Protein AF-A0A0F8ZLZ3-F1 (afdb_monomer)

Radius of gyration: 29.79 Å; Cα contacts (8 Å, |Δi|>4): 70; chains: 1; bounding box: 48×60×88 Å

Nearest PDB structures (foldseek):
  4tps-assembly1_B  TM=9.315E-01  e=2.341E-02  Bacillus subtilis subsp. subtilis str. 168
  6f7s-assembly2_D  TM=3.264E-01  e=1.332E+00  Homo sapiens
  6f7s-assembly1_C  TM=3.254E-01  e=1.714E+00  Homo sapiens

Sequence (108 aa):
MGMKRRSVTMTNESWGAVRQGLRKSVGQNNYTTWIEPLEFSDLTDGIATFVVPSQFVGNWVSRNFGEQIIQEITATCMVARRLSRNLSRRRPAYRTFPESCQYGGVGA

Structure (mmCIF, N/CA/C/O backbone):
data_AF-A0A0F8ZLZ3-F1
#
_entry.id   AF-A0A0F8ZLZ3-F1
#
loop_
_atom_site.group_PDB
_atom_site.id
_atom_site.type_symbol
_atom_site.label_atom_id
_atom_site.label_alt_id
_atom_site.label_comp_id
_atom_site.label_asym_id
_atom_site.label_entity_id
_atom_site.label_seq_id
_atom_site.pdbx_PDB_ins_code
_atom_site.Cartn_x
_atom_site.Cartn_y
_atom_site.Cartn_z
_atom_site.occupancy
_atom_site.B_iso_or_equiv
_atom_site.auth_seq_id
_atom_site.auth_comp_id
_atom_site.auth_asym_id
_atom_site.auth_atom_id
_atom_site.pdbx_PDB_model_num
ATOM 1 N N . MET A 1 1 ? -23.534 -13.678 23.998 1.00 37.50 1 MET A N 1
ATOM 2 C CA . MET A 1 1 ? -23.002 -12.301 23.871 1.00 37.50 1 MET A CA 1
ATOM 3 C C . MET A 1 1 ? -22.290 -12.182 22.519 1.00 37.50 1 MET A C 1
ATOM 5 O O . MET A 1 1 ? -21.106 -12.464 22.427 1.00 37.50 1 MET A O 1
ATOM 9 N N . GLY A 1 2 ? -23.016 -11.893 21.434 1.00 46.94 2 GLY A N 1
ATOM 10 C CA . GLY A 1 2 ? -22.427 -11.818 20.092 1.00 46.94 2 GLY A CA 1
ATOM 11 C C . GLY A 1 2 ? -21.836 -10.436 19.845 1.00 46.94 2 GLY A C 1
ATOM 12 O O . G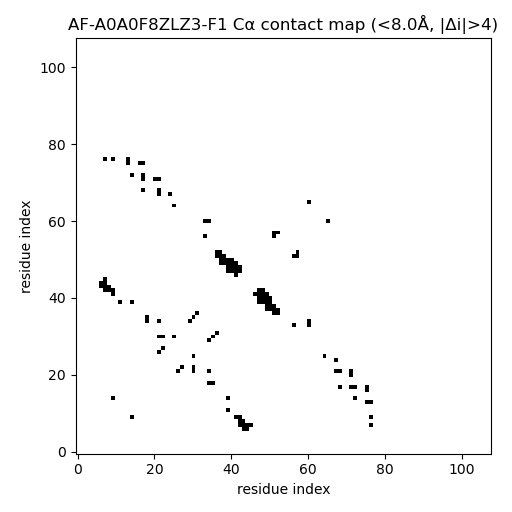LY A 1 2 ? -22.566 -9.517 19.482 1.00 46.94 2 GLY A O 1
ATOM 13 N N . MET A 1 3 ? -20.530 -10.262 20.055 1.00 49.22 3 MET A N 1
ATOM 14 C CA . MET A 1 3 ? -19.838 -9.084 19.535 1.00 49.22 3 MET A CA 1
ATOM 15 C C . MET A 1 3 ? -19.896 -9.180 18.010 1.00 49.22 3 MET A C 1
ATOM 17 O O . MET A 1 3 ? -19.145 -9.951 17.418 1.00 49.22 3 MET A O 1
ATOM 21 N N . LYS A 1 4 ? -20.819 -8.442 17.374 1.00 46.47 4 LYS A N 1
ATOM 22 C CA . LYS A 1 4 ? -20.805 -8.240 15.921 1.00 46.47 4 LYS A CA 1
ATOM 23 C C . LYS A 1 4 ? -19.398 -7.773 15.562 1.00 46.47 4 LYS A C 1
ATOM 25 O O . LYS A 1 4 ? -19.019 -6.649 15.900 1.00 46.47 4 LYS A O 1
ATOM 30 N N . ARG A 1 5 ? -18.610 -8.660 14.945 1.00 53.62 5 ARG A N 1
ATOM 31 C CA . ARG A 1 5 ? -17.329 -8.302 14.338 1.00 53.62 5 ARG A CA 1
ATOM 32 C C . ARG A 1 5 ? -17.675 -7.180 13.370 1.00 53.62 5 ARG A C 1
ATOM 34 O O . ARG A 1 5 ? -18.471 -7.380 12.459 1.00 53.62 5 ARG A O 1
ATOM 41 N N . ARG A 1 6 ? -17.208 -5.964 13.658 1.00 55.75 6 ARG A N 1
ATOM 42 C CA . ARG A 1 6 ? -17.371 -4.854 12.722 1.00 55.75 6 ARG A CA 1
ATOM 43 C C . ARG A 1 6 ? -16.599 -5.260 11.478 1.00 55.75 6 ARG A C 1
ATOM 45 O O . ARG A 1 6 ? -15.383 -5.404 11.562 1.00 55.75 6 ARG A O 1
ATOM 52 N N . SER A 1 7 ? -17.312 -5.497 10.385 1.00 53.69 7 SER A N 1
ATOM 53 C CA . SER A 1 7 ? -16.717 -5.606 9.063 1.00 53.69 7 SER A CA 1
ATOM 54 C C . SER A 1 7 ? -16.011 -4.281 8.799 1.00 53.69 7 SER A C 1
ATOM 56 O O . SER A 1 7 ? -16.645 -3.227 8.730 1.00 53.69 7 SER A O 1
ATOM 58 N N . VAL A 1 8 ? -14.683 -4.318 8.783 1.00 56.94 8 VAL A N 1
ATOM 59 C CA . VAL A 1 8 ? -13.877 -3.180 8.357 1.00 56.94 8 VAL A CA 1
ATOM 60 C C . VAL A 1 8 ? -13.940 -3.193 6.840 1.00 56.94 8 VAL A C 1
ATOM 62 O O . VAL A 1 8 ? -13.257 -3.987 6.210 1.00 56.94 8 VAL A O 1
ATOM 65 N N . THR A 1 9 ? -14.817 -2.374 6.270 1.00 59.59 9 THR A N 1
ATOM 66 C CA . THR A 1 9 ? -14.889 -2.185 4.821 1.00 59.59 9 THR A CA 1
ATOM 67 C C . THR A 1 9 ? -13.994 -1.009 4.467 1.00 59.59 9 THR A C 1
ATOM 69 O O . THR A 1 9 ? -14.229 0.109 4.926 1.00 59.59 9 THR A O 1
ATOM 72 N N . MET A 1 10 ? -12.950 -1.259 3.681 1.00 65.94 10 MET A N 1
ATOM 73 C CA . MET A 1 10 ? -12.077 -0.206 3.175 1.00 65.94 10 MET A CA 1
ATOM 74 C C . MET A 1 10 ? -12.645 0.319 1.863 1.00 65.94 10 MET A C 1
ATOM 76 O O . MET A 1 10 ? -12.795 -0.414 0.891 1.00 65.94 10 MET A O 1
ATOM 80 N N . THR A 1 11 ? -12.994 1.599 1.851 1.00 69.31 11 THR A N 1
ATOM 81 C CA . THR A 1 11 ? -13.469 2.295 0.656 1.00 69.31 11 THR A CA 1
ATOM 82 C C . THR A 1 11 ? -12.285 2.778 -0.189 1.00 69.31 11 THR A C 1
ATOM 84 O O . THR A 1 11 ? -11.177 2.964 0.318 1.00 69.31 11 THR A O 1
ATOM 87 N N . ASN A 1 12 ? -12.494 3.021 -1.487 1.00 67.94 12 ASN A N 1
ATOM 88 C CA . ASN A 1 12 ? -11.426 3.456 -2.403 1.00 67.94 12 ASN A CA 1
ATOM 89 C C . ASN A 1 12 ? -10.745 4.778 -1.964 1.00 67.94 12 ASN A C 1
ATOM 91 O O . ASN A 1 12 ? -9.554 4.990 -2.184 1.00 67.94 12 ASN A O 1
ATOM 95 N N . GLU A 1 13 ? -11.481 5.651 -1.269 1.00 64.69 13 GLU A N 1
ATOM 96 C CA . GLU A 1 13 ? -10.944 6.862 -0.620 1.00 64.69 13 GLU A CA 1
ATOM 97 C C . GLU A 1 13 ? -9.910 6.531 0.480 1.00 64.69 13 GLU A C 1
ATOM 99 O O . GLU A 1 13 ? -8.878 7.195 0.587 1.00 64.69 13 GLU A O 1
ATOM 104 N N . SER A 1 14 ? -10.125 5.447 1.233 1.00 77.94 14 SER A N 1
ATOM 105 C CA . SER A 1 14 ? -9.224 4.971 2.288 1.00 77.94 14 SER A CA 1
ATOM 106 C C . SER A 1 14 ? -7.935 4.396 1.692 1.00 77.94 14 SER A C 1
ATOM 108 O O . SER A 1 14 ? -6.853 4.600 2.241 1.00 77.94 14 SER A O 1
ATOM 110 N N . TRP A 1 15 ? -8.010 3.759 0.517 1.00 85.81 15 TRP A N 1
ATOM 111 C CA . TRP A 1 15 ? -6.822 3.335 -0.235 1.00 85.81 15 TRP A CA 1
ATOM 112 C C . TRP A 1 15 ? -5.970 4.514 -0.708 1.00 85.81 15 TRP A C 1
ATOM 114 O O . TRP A 1 15 ? -4.742 4.450 -0.669 1.00 85.81 15 TRP A O 1
ATOM 124 N N . GLY A 1 16 ? -6.595 5.629 -1.094 1.00 88.31 16 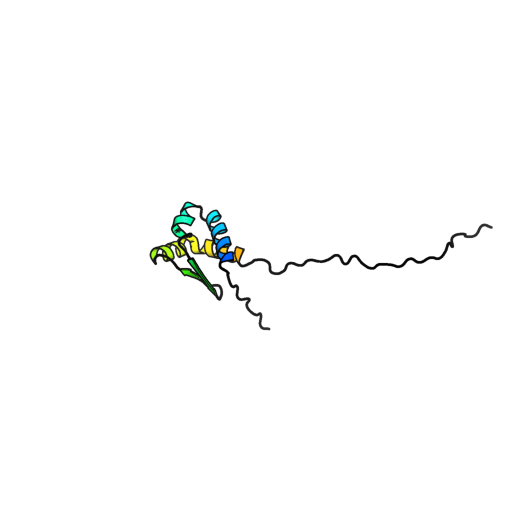GLY A N 1
ATOM 125 C CA . GLY A 1 16 ? -5.880 6.873 -1.387 1.00 88.31 16 GLY A CA 1
ATOM 126 C C . GLY A 1 16 ? -5.013 7.351 -0.216 1.00 88.31 16 GLY A C 1
ATOM 127 O O . GLY A 1 16 ? -3.857 7.720 -0.424 1.00 88.31 16 GLY A O 1
ATOM 128 N N . ALA A 1 17 ? -5.536 7.293 1.011 1.00 88.00 17 ALA A N 1
ATOM 129 C CA . ALA A 1 17 ? -4.794 7.659 2.217 1.00 88.00 17 ALA A CA 1
ATOM 130 C C . ALA A 1 17 ? -3.666 6.661 2.539 1.00 88.00 17 ALA A C 1
ATOM 132 O O . ALA A 1 17 ? -2.537 7.087 2.791 1.00 88.00 17 ALA A O 1
ATOM 133 N N . VAL A 1 18 ? -3.928 5.353 2.427 1.00 89.88 18 VAL A N 1
ATOM 134 C CA . VAL A 1 18 ? -2.900 4.310 2.600 1.00 89.88 18 VAL A CA 1
ATOM 135 C C . VAL A 1 18 ? -1.751 4.492 1.608 1.00 89.88 18 VAL A C 1
ATOM 137 O O . VAL A 1 18 ? -0.589 4.457 2.002 1.00 89.88 18 VAL A O 1
ATOM 140 N N . ARG A 1 19 ? -2.043 4.775 0.332 1.00 91.81 19 ARG A N 1
ATOM 141 C CA . ARG A 1 19 ? -1.010 5.052 -0.681 1.00 91.81 19 ARG A CA 1
ATOM 142 C C . ARG A 1 19 ? -0.144 6.256 -0.322 1.00 91.81 19 ARG A C 1
ATOM 144 O O . ARG A 1 19 ? 1.065 6.221 -0.534 1.00 91.81 19 ARG A O 1
ATOM 151 N N . GLN A 1 20 ? -0.728 7.307 0.249 1.00 92.62 20 GLN A N 1
ATOM 152 C CA . GLN A 1 20 ? 0.043 8.466 0.706 1.00 92.62 20 GLN A CA 1
ATOM 153 C C . GLN A 1 20 ? 0.947 8.137 1.899 1.00 92.62 20 GLN A C 1
ATOM 155 O O . GLN A 1 20 ? 2.077 8.628 1.939 1.00 92.62 20 GLN A O 1
ATOM 160 N N . GLY A 1 21 ? 0.472 7.321 2.847 1.00 92.62 21 GLY A N 1
ATOM 161 C CA . GLY A 1 21 ? 1.283 6.803 3.954 1.00 92.62 21 GLY A CA 1
ATOM 162 C C . GLY A 1 21 ? 2.447 5.961 3.437 1.00 92.62 21 GLY A C 1
ATOM 163 O O . GLY A 1 21 ? 3.613 6.279 3.682 1.00 92.62 21 GLY A O 1
ATOM 164 N N . LEU A 1 22 ? 2.141 4.993 2.569 1.00 94.06 22 LEU A N 1
ATOM 165 C CA . LEU A 1 22 ? 3.132 4.137 1.924 1.00 94.06 22 LEU A CA 1
ATOM 166 C C . LEU A 1 22 ? 4.180 4.939 1.159 1.00 94.06 22 LEU A C 1
ATOM 168 O O . LEU A 1 22 ? 5.364 4.687 1.344 1.00 94.06 22 LEU A O 1
ATOM 172 N N . ARG A 1 23 ? 3.794 5.951 0.371 1.00 94.88 23 ARG A N 1
ATOM 173 C CA . ARG A 1 23 ? 4.749 6.793 -0.372 1.00 94.88 23 ARG A CA 1
ATOM 174 C C . ARG A 1 23 ? 5.783 7.459 0.539 1.00 94.88 23 ARG A C 1
ATOM 176 O O . ARG A 1 23 ? 6.934 7.621 0.137 1.00 94.88 23 ARG A O 1
ATOM 183 N N . LYS A 1 24 ? 5.382 7.841 1.755 1.00 93.50 24 LYS A N 1
ATOM 184 C CA . LYS A 1 24 ? 6.280 8.423 2.763 1.00 93.50 24 LYS A CA 1
ATOM 185 C C . LYS A 1 24 ? 7.144 7.360 3.442 1.00 93.50 24 LYS A C 1
ATOM 187 O O . LYS A 1 24 ? 8.313 7.624 3.692 1.00 93.50 24 LYS A O 1
ATOM 192 N N . SER A 1 25 ? 6.576 6.188 3.720 1.00 92.88 25 SER A N 1
ATOM 193 C CA . SER A 1 25 ? 7.231 5.099 4.454 1.00 92.88 25 SER A CA 1
ATOM 194 C C . SER A 1 25 ? 8.254 4.330 3.605 1.00 92.88 25 SER A C 1
ATOM 196 O O . SER A 1 25 ? 9.399 4.154 4.012 1.00 92.88 25 SER A O 1
ATOM 198 N N . VAL A 1 26 ? 7.881 3.922 2.387 1.00 92.94 26 VAL A N 1
ATOM 199 C CA . VAL A 1 26 ? 8.733 3.093 1.509 1.00 92.94 26 VAL A CA 1
ATOM 200 C C . VAL A 1 26 ? 9.657 3.919 0.606 1.00 92.94 26 VAL A C 1
ATOM 202 O O . VAL A 1 26 ? 10.598 3.382 0.017 1.00 92.94 26 VAL A O 1
ATOM 205 N N . GLY A 1 27 ? 9.395 5.224 0.487 1.00 94.56 27 GLY A N 1
ATOM 206 C CA . GLY A 1 27 ? 10.112 6.151 -0.387 1.00 94.56 27 GLY A CA 1
ATOM 207 C C . GLY A 1 27 ? 9.606 6.161 -1.835 1.00 94.56 27 GLY A C 1
ATOM 208 O O . GLY A 1 27 ? 9.028 5.193 -2.332 1.00 94.56 27 GLY A O 1
ATOM 209 N N . GLN A 1 28 ? 9.849 7.272 -2.538 1.00 94.31 28 GLN A N 1
ATOM 210 C CA . GLN A 1 28 ? 9.256 7.556 -3.853 1.00 94.31 28 GLN A CA 1
ATOM 211 C C . GLN A 1 28 ? 9.585 6.502 -4.924 1.00 94.31 28 GLN A C 1
ATOM 213 O O . GLN A 1 28 ? 8.684 6.057 -5.630 1.00 94.31 28 GLN A O 1
ATOM 218 N N . ASN A 1 29 ? 10.847 6.072 -5.032 1.00 95.38 29 ASN A N 1
ATOM 219 C CA . ASN A 1 29 ? 11.258 5.112 -6.065 1.00 95.38 29 ASN A CA 1
ATOM 220 C C . ASN A 1 29 ? 10.590 3.744 -5.877 1.00 95.38 29 ASN A C 1
ATOM 222 O O . ASN A 1 29 ? 10.090 3.157 -6.837 1.00 95.38 29 ASN A O 1
ATOM 226 N N . ASN A 1 30 ? 10.547 3.248 -4.636 1.00 95.6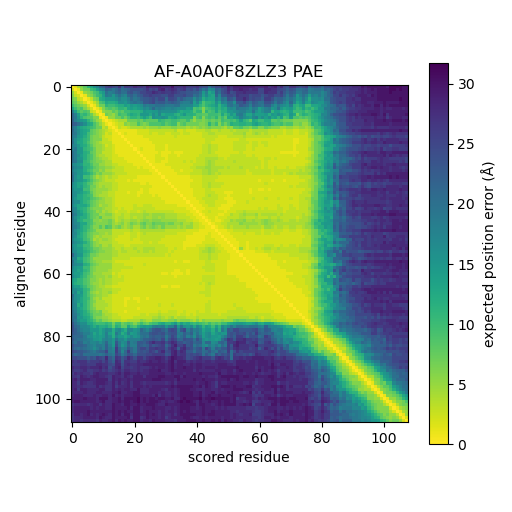9 30 ASN A N 1
ATOM 227 C CA . ASN A 1 30 ? 9.879 1.987 -4.320 1.00 95.69 30 ASN A CA 1
ATOM 228 C C . ASN A 1 30 ? 8.371 2.098 -4.531 1.00 95.69 30 ASN A C 1
ATOM 230 O O . ASN A 1 30 ? 7.765 1.177 -5.071 1.00 95.69 30 ASN A O 1
ATOM 234 N N . TYR A 1 31 ? 7.782 3.235 -4.153 1.00 96.50 31 TYR A N 1
ATOM 235 C CA . TYR A 1 31 ? 6.363 3.482 -4.347 1.00 96.50 31 TYR A CA 1
ATOM 236 C C . TYR A 1 31 ? 5.978 3.390 -5.826 1.00 96.50 31 TYR A C 1
ATOM 238 O O . TYR A 1 31 ? 5.143 2.564 -6.175 1.00 96.50 31 TYR A O 1
ATOM 246 N N . THR A 1 32 ? 6.620 4.169 -6.698 1.00 96.19 32 THR A N 1
ATOM 247 C CA . THR A 1 32 ? 6.310 4.182 -8.137 1.00 96.19 32 THR A CA 1
ATOM 248 C C . THR A 1 32 ? 6.556 2.822 -8.795 1.00 96.19 32 THR A C 1
ATOM 250 O O . THR A 1 32 ? 5.786 2.395 -9.647 1.00 96.19 32 THR A O 1
ATOM 253 N N . THR A 1 33 ? 7.599 2.103 -8.375 1.00 95.94 33 THR A N 1
ATOM 254 C CA . THR A 1 33 ? 7.949 0.815 -8.995 1.00 95.94 33 THR A CA 1
ATOM 255 C C . THR A 1 33 ? 7.020 -0.318 -8.554 1.00 95.94 33 THR A C 1
ATOM 257 O O . THR A 1 33 ? 6.649 -1.162 -9.366 1.00 95.94 33 THR A O 1
ATOM 260 N N . TRP A 1 34 ? 6.662 -0.367 -7.267 1.00 95.88 34 TRP A N 1
ATOM 261 C CA . TRP A 1 34 ? 6.078 -1.568 -6.661 1.00 95.88 34 TRP A CA 1
ATOM 262 C C . TRP A 1 34 ? 4.691 -1.368 -6.061 1.00 95.88 34 TRP A C 1
ATOM 264 O O . TRP A 1 34 ? 3.942 -2.335 -5.980 1.00 95.88 34 TRP A O 1
ATOM 274 N N . ILE A 1 35 ? 4.344 -0.156 -5.626 1.00 94.94 35 ILE A N 1
ATOM 275 C CA . ILE A 1 35 ? 3.096 0.113 -4.894 1.00 94.94 35 ILE A CA 1
ATOM 276 C C . ILE A 1 35 ? 2.057 0.784 -5.787 1.00 94.94 35 ILE A C 1
ATOM 278 O O . ILE A 1 35 ? 0.889 0.413 -5.766 1.00 94.94 35 ILE A O 1
ATOM 282 N N . GLU A 1 36 ? 2.474 1.765 -6.581 1.00 95.50 36 GLU A N 1
ATOM 283 C CA . GLU A 1 36 ? 1.615 2.496 -7.511 1.00 95.50 36 GLU A CA 1
ATOM 284 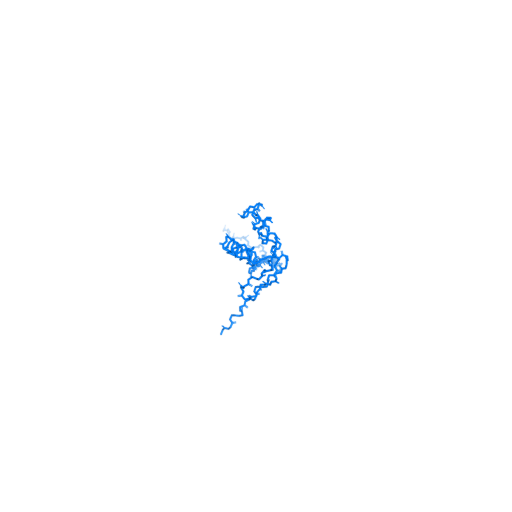C C . GLU A 1 36 ? 0.894 1.595 -8.529 1.00 95.50 36 GLU A C 1
ATOM 286 O O . GLU A 1 36 ? -0.291 1.841 -8.755 1.00 95.50 36 GLU A O 1
ATOM 291 N N . PRO A 1 37 ? 1.519 0.530 -9.080 1.00 94.81 37 PRO A N 1
ATOM 292 C CA . PRO A 1 37 ? 0.844 -0.378 -10.009 1.00 94.81 37 PRO A CA 1
ATOM 293 C C . PRO A 1 37 ? -0.190 -1.306 -9.356 1.00 94.81 37 PRO A C 1
ATOM 295 O O . PRO A 1 37 ? -0.814 -2.097 -10.059 1.00 94.81 37 PRO A O 1
ATOM 298 N N . LEU A 1 38 ? -0.321 -1.291 -8.025 1.00 93.19 38 LEU A N 1
ATOM 299 C CA . LEU A 1 38 ? -1.273 -2.133 -7.309 1.00 93.19 38 LEU A CA 1
ATOM 300 C C . LEU A 1 38 ? -2.635 -1.448 -7.265 1.00 93.19 38 LEU A C 1
ATOM 302 O O . LEU A 1 38 ? -2.776 -0.325 -6.769 1.00 93.19 38 LEU A O 1
ATOM 306 N N . GLU A 1 39 ? -3.660 -2.165 -7.703 1.00 89.50 39 GLU A N 1
ATOM 307 C CA . GLU A 1 39 ? -5.036 -1.700 -7.595 1.00 89.50 39 GLU A CA 1
ATOM 308 C C . GLU A 1 39 ? -5.721 -2.410 -6.434 1.00 89.50 39 GLU A C 1
ATOM 310 O O . GLU A 1 39 ? -5.665 -3.631 -6.299 1.00 89.50 39 GLU A O 1
ATOM 315 N N . PHE A 1 40 ? -6.357 -1.640 -5.557 1.00 87.81 40 PHE A N 1
ATOM 316 C CA . PHE A 1 40 ? -7.118 -2.207 -4.454 1.00 87.81 40 PHE A CA 1
ATOM 317 C C . PHE A 1 40 ? -8.421 -2.810 -4.986 1.00 87.81 40 PHE A C 1
ATOM 319 O O . PHE A 1 40 ? -9.197 -2.115 -5.639 1.00 87.81 40 PHE A O 1
ATOM 326 N N . SER A 1 41 ? -8.650 -4.092 -4.696 1.00 87.25 41 SER A N 1
ATOM 327 C CA . SER A 1 41 ? -9.855 -4.808 -5.114 1.00 87.25 41 SER A CA 1
ATOM 328 C C . SER A 1 41 ? -10.892 -4.858 -4.000 1.00 87.25 41 SER A C 1
ATOM 330 O O . SER A 1 41 ? -12.035 -4.470 -4.218 1.00 87.25 41 SER A O 1
ATOM 332 N N . ASP A 1 42 ? -10.518 -5.382 -2.831 1.00 81.38 42 ASP A N 1
ATOM 333 C CA . ASP A 1 42 ? -11.452 -5.585 -1.721 1.00 81.38 42 ASP A CA 1
ATOM 334 C C . ASP A 1 42 ? -10.731 -5.706 -0.370 1.00 81.38 42 ASP A C 1
ATOM 336 O O . ASP A 1 42 ? -9.557 -6.076 -0.306 1.00 81.38 42 ASP A O 1
ATOM 340 N N . LEU A 1 43 ? -11.449 -5.419 0.718 1.00 80.81 43 LEU A N 1
ATOM 341 C CA . LEU A 1 43 ? -11.034 -5.721 2.086 1.00 80.81 43 LEU A CA 1
ATOM 342 C C . LEU A 1 43 ? -12.200 -6.384 2.815 1.00 80.81 43 LEU A C 1
ATOM 344 O O . LEU A 1 43 ? -13.098 -5.703 3.315 1.00 80.81 43 LEU A O 1
ATOM 348 N N . THR A 1 44 ? -12.129 -7.707 2.932 1.00 76.50 44 THR A N 1
ATOM 349 C CA . THR A 1 44 ? -13.152 -8.519 3.596 1.00 76.50 44 THR A CA 1
ATOM 350 C C . THR A 1 44 ? -12.499 -9.433 4.625 1.00 76.50 44 THR A C 1
ATOM 352 O O . THR A 1 44 ? -11.436 -10.000 4.387 1.00 76.50 44 THR A O 1
ATOM 355 N N . ASP A 1 45 ? -13.099 -9.520 5.816 1.00 75.25 45 ASP A N 1
ATOM 356 C CA . ASP A 1 45 ? -12.624 -10.342 6.941 1.00 75.25 45 ASP A CA 1
ATOM 357 C C . ASP A 1 45 ? -11.143 -10.136 7.327 1.00 75.25 45 ASP A C 1
ATOM 359 O O . ASP A 1 45 ? -10.496 -11.017 7.891 1.00 75.25 45 ASP A O 1
ATOM 363 N N . GLY A 1 46 ? -10.613 -8.934 7.074 1.00 76.62 46 GLY A N 1
ATOM 364 C CA . GLY A 1 46 ? -9.221 -8.578 7.363 1.00 76.62 46 GLY A CA 1
ATOM 365 C C . GLY A 1 46 ? -8.219 -8.995 6.283 1.00 76.62 46 GLY A C 1
ATOM 366 O O . GLY A 1 46 ? -7.019 -8.864 6.503 1.00 76.62 46 GLY A O 1
ATOM 367 N N . ILE A 1 47 ? -8.688 -9.464 5.125 1.00 82.88 47 ILE A N 1
ATOM 368 C CA . ILE A 1 47 ? -7.853 -9.823 3.977 1.00 82.88 47 ILE A CA 1
ATOM 369 C C . ILE A 1 47 ? -7.966 -8.722 2.922 1.00 82.88 47 ILE A C 1
ATOM 371 O O . ILE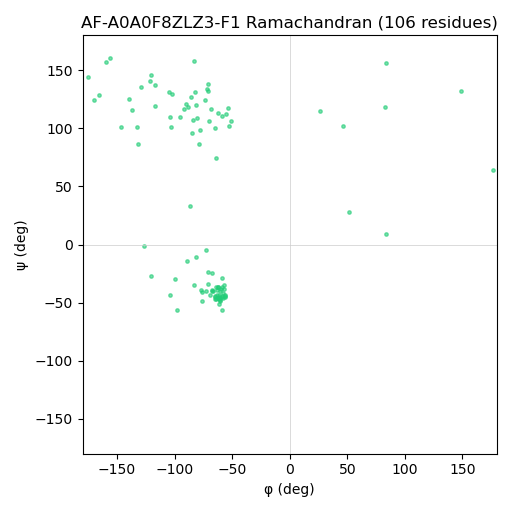 A 1 47 ? -9.013 -8.552 2.299 1.00 82.88 47 ILE A O 1
ATOM 375 N N . ALA A 1 48 ? -6.884 -7.963 2.738 1.00 86.12 48 ALA A N 1
ATOM 376 C CA . ALA A 1 48 ? -6.775 -6.975 1.671 1.00 86.12 48 ALA A CA 1
ATOM 377 C C . ALA A 1 48 ? -6.378 -7.674 0.365 1.00 86.12 48 ALA A C 1
ATOM 379 O O . ALA A 1 48 ? -5.319 -8.297 0.286 1.00 86.12 48 ALA A O 1
ATOM 380 N N . THR A 1 49 ? -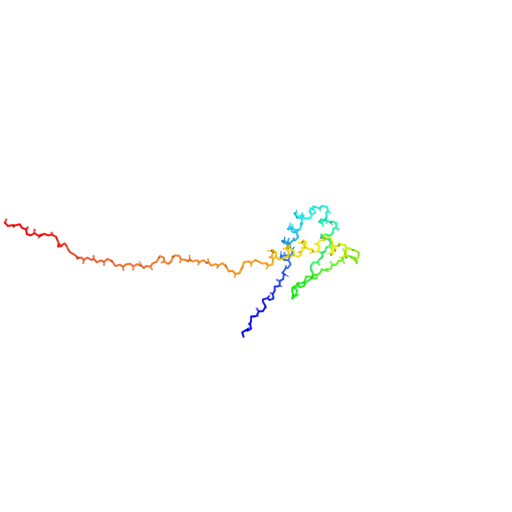7.222 -7.557 -0.654 1.00 88.19 49 THR A N 1
ATOM 381 C CA . THR A 1 49 ? -6.991 -8.126 -1.982 1.00 88.19 49 THR A CA 1
ATOM 382 C C . THR A 1 49 ? -6.593 -7.023 -2.950 1.00 88.19 49 THR A C 1
ATOM 384 O O . THR A 1 49 ? -7.267 -5.996 -3.051 1.00 88.19 49 THR A O 1
ATOM 387 N N . PHE A 1 50 ? -5.511 -7.259 -3.689 1.00 91.19 50 PHE A N 1
ATOM 388 C CA . PHE A 1 50 ? -4.992 -6.344 -4.699 1.00 91.19 50 PHE A CA 1
ATOM 389 C C . PHE A 1 50 ? -4.940 -7.025 -6.060 1.00 91.19 50 PHE A C 1
ATOM 391 O O . PHE A 1 50 ? -4.548 -8.189 -6.164 1.00 91.19 50 PHE A O 1
ATOM 398 N N . VAL A 1 51 ? -5.282 -6.278 -7.103 1.00 92.69 51 VAL A N 1
ATOM 399 C CA . VAL A 1 51 ? -4.956 -6.642 -8.478 1.00 92.69 51 VAL A CA 1
ATOM 400 C C . VAL A 1 51 ? -3.521 -6.204 -8.741 1.00 92.69 51 VAL A C 1
ATOM 402 O O . VAL A 1 51 ? -3.121 -5.083 -8.420 1.00 92.69 51 VAL A O 1
ATOM 405 N N . VAL A 1 52 ? -2.732 -7.121 -9.296 1.00 93.56 52 VAL A N 1
ATOM 406 C CA . VAL A 1 52 ? -1.312 -6.914 -9.585 1.00 93.56 52 VAL A CA 1
ATOM 407 C C . VAL A 1 52 ? -1.054 -7.091 -11.081 1.00 93.56 52 VAL A C 1
ATOM 409 O O . VAL A 1 52 ? -1.682 -7.949 -11.703 1.00 93.56 52 VAL A O 1
ATOM 412 N N . PRO A 1 53 ? -0.107 -6.342 -11.673 1.00 92.88 53 PRO A N 1
ATOM 413 C CA . PRO A 1 53 ? 0.161 -6.410 -13.111 1.00 9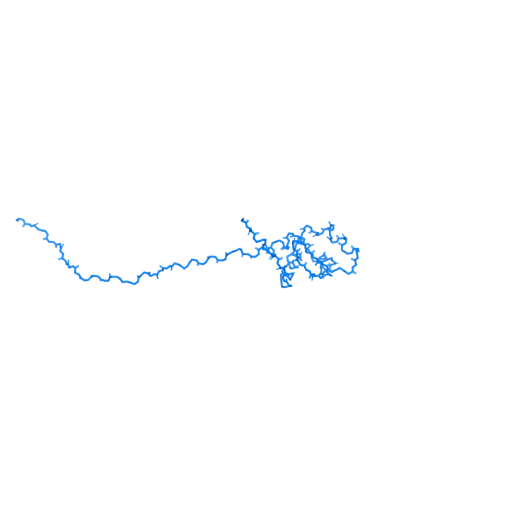2.88 53 PRO A CA 1
ATOM 414 C C . PRO A 1 53 ? 0.835 -7.725 -13.531 1.00 92.88 53 PRO A C 1
ATOM 416 O O . PRO A 1 53 ? 0.759 -8.127 -14.688 1.00 92.88 53 PRO A O 1
ATOM 419 N N . SER A 1 54 ? 1.523 -8.401 -12.606 1.00 95.00 54 SER A N 1
ATOM 420 C CA . SER A 1 54 ? 2.094 -9.730 -12.829 1.00 95.00 54 SER A CA 1
ATOM 421 C C . SER A 1 54 ? 2.297 -10.482 -11.513 1.00 95.00 54 SER A C 1
ATOM 423 O O . SER A 1 54 ? 2.409 -9.881 -10.440 1.00 95.00 54 SER A O 1
ATOM 425 N N . GLN A 1 55 ? 2.423 -11.809 -11.601 1.00 92.19 55 GLN A N 1
ATOM 426 C CA . GLN A 1 55 ? 2.722 -12.661 -10.446 1.00 92.19 55 GLN A CA 1
ATOM 427 C C . GLN A 1 55 ? 4.052 -12.285 -9.774 1.00 92.19 55 GLN A C 1
ATOM 429 O O . GLN A 1 55 ? 4.162 -12.325 -8.550 1.00 92.19 55 GLN A O 1
ATOM 434 N N . PHE A 1 56 ? 5.059 -11.890 -10.560 1.00 95.25 56 PHE A N 1
ATOM 435 C CA . PHE A 1 56 ? 6.352 -11.462 -10.029 1.00 95.25 56 PHE A CA 1
ATOM 436 C C . PHE A 1 56 ? 6.215 -10.220 -9.142 1.00 95.25 56 PHE A C 1
ATOM 438 O O . PHE A 1 56 ? 6.733 -10.215 -8.026 1.00 95.25 56 PHE A O 1
ATOM 445 N N . VAL A 1 57 ? 5.465 -9.211 -9.598 1.00 92.31 57 VAL A N 1
ATOM 446 C CA . VAL A 1 57 ? 5.203 -7.995 -8.813 1.00 92.31 57 VAL A CA 1
ATOM 447 C C . VAL A 1 57 ? 4.479 -8.343 -7.515 1.00 92.31 57 VAL A C 1
ATOM 449 O O . VAL A 1 57 ? 4.936 -7.939 -6.449 1.00 92.31 57 VAL A O 1
ATOM 452 N N . GLY A 1 58 ? 3.418 -9.156 -7.576 1.00 91.62 58 GLY A N 1
ATOM 453 C CA . GLY A 1 58 ? 2.692 -9.586 -6.377 1.00 91.62 58 GLY A CA 1
ATOM 454 C C . GLY A 1 58 ? 3.585 -10.312 -5.363 1.00 91.62 58 GLY A C 1
ATOM 455 O O . GLY A 1 58 ? 3.590 -9.971 -4.180 1.00 91.62 58 GLY A O 1
ATOM 456 N N . ASN A 1 59 ? 4.407 -11.256 -5.830 1.00 95.00 59 ASN A N 1
ATOM 457 C CA . ASN A 1 59 ? 5.345 -11.991 -4.979 1.00 95.00 59 ASN A CA 1
ATOM 458 C C . ASN A 1 59 ? 6.407 -11.077 -4.355 1.00 95.00 59 ASN A C 1
ATOM 460 O O . ASN A 1 59 ? 6.723 -11.215 -3.173 1.00 95.00 59 ASN A O 1
ATOM 464 N N . TRP A 1 60 ? 6.968 -10.151 -5.135 1.00 96.12 60 TRP A N 1
ATOM 465 C CA . TRP A 1 60 ? 7.971 -9.210 -4.648 1.00 96.12 60 TRP A CA 1
ATOM 466 C C . TRP A 1 60 ? 7.387 -8.260 -3.602 1.00 96.12 60 TRP A C 1
ATOM 468 O O . TRP A 1 60 ? 7.968 -8.093 -2.529 1.00 96.12 60 TRP A O 1
ATOM 478 N N . VAL A 1 61 ? 6.216 -7.683 -3.876 1.00 95.38 61 VAL A N 1
ATOM 479 C CA . VAL A 1 61 ? 5.521 -6.775 -2.957 1.00 95.38 61 VAL A CA 1
ATOM 480 C C . VAL A 1 61 ? 5.179 -7.475 -1.651 1.00 95.38 61 VAL A C 1
ATOM 482 O O . VAL A 1 61 ? 5.498 -6.953 -0.586 1.00 95.38 61 VAL A O 1
ATOM 485 N N . SER A 1 62 ? 4.584 -8.669 -1.718 1.00 92.69 62 SER A N 1
ATOM 486 C CA . SER A 1 62 ? 4.203 -9.428 -0.524 1.00 92.69 62 SER A CA 1
ATOM 487 C C . SER A 1 62 ? 5.405 -9.707 0.383 1.00 92.69 62 SER A C 1
ATOM 489 O O . SER A 1 62 ? 5.310 -9.530 1.595 1.00 92.69 62 SER A O 1
ATOM 491 N N . ARG A 1 63 ? 6.557 -10.066 -0.198 1.00 95.88 63 ARG A N 1
ATOM 492 C CA . ARG A 1 63 ? 7.780 -10.369 0.559 1.00 95.88 63 ARG A CA 1
ATOM 493 C C . ARG A 1 63 ? 8.453 -9.138 1.165 1.00 95.88 63 ARG A C 1
ATOM 495 O O . ARG A 1 63 ? 8.966 -9.234 2.272 1.00 95.88 63 ARG A O 1
ATOM 502 N N . ASN A 1 64 ? 8.497 -8.020 0.440 1.00 95.88 64 ASN A N 1
ATOM 503 C CA . ASN A 1 64 ? 9.317 -6.863 0.826 1.00 95.88 64 ASN A CA 1
ATOM 504 C C . ASN A 1 64 ? 8.529 -5.750 1.528 1.00 95.88 64 ASN A C 1
ATOM 506 O O . ASN A 1 64 ? 9.097 -5.021 2.337 1.00 95.88 64 ASN A O 1
ATOM 510 N N . PHE A 1 65 ? 7.245 -5.602 1.200 1.00 95.38 65 PHE A N 1
ATOM 511 C CA . PHE A 1 65 ? 6.409 -4.483 1.644 1.00 95.38 65 PHE A CA 1
ATOM 512 C C . PHE A 1 65 ? 5.108 -4.927 2.320 1.00 95.38 65 PHE A C 1
ATOM 514 O O . PHE A 1 65 ? 4.329 -4.076 2.741 1.00 95.38 65 PHE A O 1
ATOM 521 N N . GLY A 1 66 ? 4.846 -6.236 2.420 1.00 92.25 66 GLY A N 1
ATOM 522 C CA . GLY A 1 66 ? 3.593 -6.762 2.966 1.00 92.25 66 GLY A CA 1
ATOM 523 C C . GLY A 1 66 ? 3.301 -6.259 4.379 1.00 92.25 66 GLY A C 1
ATOM 524 O O . GLY A 1 66 ? 2.194 -5.804 4.652 1.00 92.25 66 GLY A O 1
ATOM 525 N N . GLU A 1 67 ? 4.311 -6.257 5.248 1.00 92.69 67 GLU A N 1
ATOM 526 C CA . GLU A 1 67 ? 4.178 -5.778 6.626 1.00 92.69 67 GLU A CA 1
ATOM 527 C C . GLU A 1 67 ? 3.853 -4.277 6.677 1.00 92.69 67 GLU A C 1
ATOM 529 O O . GLU A 1 67 ? 2.903 -3.866 7.338 1.00 92.69 67 GLU A O 1
ATOM 534 N N . GLN A 1 68 ? 4.573 -3.448 5.916 1.00 92.56 68 GLN A N 1
ATOM 535 C CA . GLN A 1 68 ? 4.328 -2.005 5.852 1.00 92.56 68 GLN A CA 1
ATOM 536 C C . GLN A 1 68 ? 2.937 -1.693 5.282 1.00 92.56 68 GLN A C 1
ATOM 538 O O . GLN A 1 68 ? 2.249 -0.806 5.783 1.00 92.56 68 GLN A O 1
ATOM 543 N N . ILE A 1 69 ? 2.488 -2.441 4.269 1.00 91.44 69 ILE A N 1
ATOM 544 C CA . ILE A 1 69 ? 1.135 -2.318 3.709 1.00 91.44 69 ILE A CA 1
ATOM 545 C C . ILE A 1 69 ? 0.084 -2.630 4.778 1.00 91.44 69 ILE A C 1
ATOM 547 O O . ILE A 1 69 ? -0.853 -1.852 4.950 1.00 91.44 69 ILE A O 1
ATOM 551 N N . ILE A 1 70 ? 0.249 -3.713 5.541 1.00 90.00 70 ILE A N 1
ATOM 552 C CA . ILE A 1 70 ? -0.669 -4.071 6.633 1.00 90.00 70 ILE A CA 1
ATOM 553 C C . ILE A 1 70 ? -0.690 -2.984 7.712 1.00 90.00 70 ILE A C 1
ATOM 555 O O . ILE A 1 70 ? -1.769 -2.610 8.181 1.00 90.00 70 ILE A O 1
ATOM 559 N N . GLN A 1 71 ? 0.472 -2.451 8.094 1.00 90.19 71 GLN A N 1
ATOM 560 C CA . GLN A 1 71 ? 0.582 -1.392 9.099 1.00 90.19 71 GLN A CA 1
ATOM 561 C C . GLN A 1 71 ? -0.152 -0.119 8.667 1.00 90.19 71 GLN A C 1
ATOM 563 O O . GLN A 1 71 ? -0.961 0.408 9.433 1.00 90.19 71 GLN A O 1
ATOM 568 N N . GLU A 1 72 ? 0.050 0.334 7.428 1.00 89.38 72 GLU A N 1
ATOM 569 C CA . GLU A 1 72 ? -0.612 1.530 6.891 1.00 89.38 72 GLU A CA 1
ATOM 570 C C . GLU A 1 72 ? -2.127 1.330 6.718 1.00 89.38 72 GLU A C 1
ATOM 572 O O . GLU A 1 72 ? -2.919 2.214 7.065 1.00 89.38 72 GLU A O 1
ATOM 577 N N . ILE A 1 73 ? -2.560 0.149 6.253 1.00 85.38 73 ILE A N 1
ATOM 578 C CA . ILE A 1 73 ? -3.986 -0.213 6.181 1.00 85.38 73 ILE A CA 1
ATOM 579 C C . ILE A 1 73 ? -4.605 -0.205 7.574 1.00 85.38 73 ILE A C 1
ATOM 581 O O . ILE A 1 73 ? -5.684 0.353 7.757 1.00 85.38 73 ILE A O 1
ATOM 585 N N . THR A 1 74 ? -3.928 -0.779 8.568 1.00 83.88 74 THR A N 1
ATOM 586 C CA . THR A 1 74 ? -4.419 -0.835 9.950 1.00 83.88 74 THR A CA 1
ATOM 587 C C . THR A 1 74 ? -4.515 0.562 10.555 1.00 83.88 74 THR A C 1
ATOM 589 O O . THR A 1 74 ? -5.543 0.906 11.138 1.00 83.88 74 THR A O 1
ATOM 592 N N . ALA A 1 75 ? -3.493 1.400 10.363 1.00 83.44 75 ALA A N 1
ATOM 593 C CA . ALA A 1 75 ? -3.486 2.784 10.827 1.00 83.44 75 ALA A CA 1
ATOM 594 C C . ALA A 1 75 ? -4.630 3.606 10.207 1.00 83.44 75 ALA A C 1
ATOM 596 O O . ALA A 1 75 ? -5.290 4.376 10.906 1.00 83.44 75 ALA A O 1
ATOM 597 N N . THR A 1 76 ? -4.909 3.397 8.917 1.00 76.44 76 THR A N 1
ATOM 598 C CA . THR A 1 76 ? -5.929 4.148 8.168 1.00 76.44 76 THR A CA 1
ATOM 599 C C . THR A 1 76 ? -7.345 3.603 8.369 1.00 76.44 76 THR A C 1
ATOM 601 O O . THR A 1 76 ? -8.299 4.369 8.435 1.00 76.44 76 THR A O 1
ATOM 604 N N . CYS A 1 77 ? -7.527 2.291 8.509 1.00 65.94 77 CYS A N 1
ATOM 605 C CA . CYS A 1 77 ? -8.844 1.687 8.736 1.00 65.94 77 CYS A CA 1
ATOM 606 C C . CYS A 1 77 ? -9.286 1.752 10.210 1.00 65.94 77 CYS A C 1
ATOM 608 O O . CYS A 1 77 ? -10.451 1.508 10.524 1.00 65.94 77 CYS A O 1
ATOM 610 N N . MET A 1 78 ? -8.391 2.125 11.131 1.00 61.59 78 MET A N 1
ATOM 611 C CA . MET A 1 78 ? -8.709 2.404 12.537 1.00 61.59 78 MET A CA 1
ATOM 612 C C . MET A 1 78 ? -9.162 3.858 12.792 1.00 61.59 78 MET A C 1
ATOM 614 O O . MET A 1 78 ? -8.931 4.410 13.871 1.00 61.59 78 MET A O 1
ATOM 618 N N . VAL A 1 79 ? -9.855 4.494 11.843 1.00 51.75 79 VAL A N 1
ATOM 619 C CA . VAL A 1 79 ? -10.370 5.864 12.019 1.00 51.75 79 VAL A CA 1
ATOM 620 C C . VAL A 1 79 ? -11.514 5.886 13.049 1.00 51.75 79 VAL A C 1
ATOM 622 O O . VAL A 1 79 ? -12.629 5.440 12.808 1.00 51.75 79 VAL A O 1
ATOM 625 N N . ALA A 1 80 ? -11.181 6.406 14.235 1.00 48.16 80 ALA A N 1
ATOM 626 C CA . ALA A 1 80 ? -12.029 6.898 15.328 1.00 48.16 80 ALA A CA 1
ATOM 627 C C . ALA A 1 80 ? -13.231 6.030 15.780 1.00 48.16 80 ALA A C 1
ATOM 629 O O . ALA A 1 80 ? -14.340 6.105 15.259 1.00 48.16 80 ALA A O 1
ATOM 630 N N . ARG A 1 81 ? -13.075 5.318 16.909 1.00 47.34 81 ARG A N 1
ATOM 631 C CA . ARG A 1 81 ? -14.174 4.559 17.548 1.00 47.34 81 ARG A CA 1
ATOM 632 C C . ARG A 1 81 ? -15.306 5.411 18.135 1.00 47.34 81 ARG A C 1
ATOM 634 O O . ARG A 1 81 ? -16.399 4.874 18.299 1.00 47.34 81 ARG A O 1
ATOM 641 N N . ARG A 1 82 ? -15.067 6.676 18.500 1.00 39.91 82 ARG A N 1
ATOM 642 C CA . ARG A 1 82 ? -16.100 7.605 18.997 1.00 39.91 82 ARG A CA 1
ATOM 643 C C . ARG A 1 82 ? -15.548 9.026 19.090 1.00 39.91 82 ARG A C 1
ATOM 645 O O . ARG A 1 82 ? -14.605 9.258 19.838 1.00 39.91 82 ARG A O 1
ATOM 652 N N . LEU A 1 83 ? -16.195 9.988 18.434 1.00 47.66 83 LEU A N 1
ATOM 653 C CA . LEU A 1 83 ? -16.091 11.393 18.828 1.00 47.66 83 LEU A CA 1
ATOM 654 C C . LEU A 1 83 ? -17.100 11.636 19.960 1.00 47.66 83 LEU A C 1
ATOM 656 O O . LEU A 1 83 ? -18.308 11.644 19.733 1.00 47.66 83 LEU A O 1
ATOM 660 N N . SER A 1 84 ? -16.625 11.798 21.194 1.00 39.72 84 SER A N 1
ATOM 661 C CA . SER A 1 84 ? -17.463 12.213 22.325 1.00 39.72 84 SER A CA 1
ATOM 662 C C . SER A 1 84 ? -17.347 13.729 22.480 1.00 39.72 84 SER A C 1
ATOM 664 O O . SER A 1 84 ? -16.298 14.232 22.873 1.00 39.72 84 SER A O 1
ATOM 666 N N . ARG A 1 85 ? -18.418 14.462 22.158 1.00 34.47 85 ARG A N 1
ATOM 667 C CA . ARG A 1 85 ? -18.515 15.911 22.370 1.00 34.47 85 ARG A CA 1
ATOM 668 C C . ARG A 1 85 ? -19.397 16.139 23.596 1.00 34.47 85 ARG A C 1
ATOM 670 O O . ARG A 1 85 ? -20.614 16.000 23.513 1.00 34.47 85 ARG A O 1
ATOM 677 N N . ASN A 1 86 ? -18.789 16.414 24.747 1.00 42.38 86 ASN A N 1
ATOM 678 C CA . ASN A 1 86 ? -19.543 16.812 25.930 1.00 42.38 86 ASN A CA 1
ATOM 679 C C . ASN A 1 86 ? -19.869 18.301 25.785 1.00 42.38 86 ASN A C 1
ATOM 681 O O . ASN A 1 86 ? -18.980 19.147 25.837 1.00 42.38 86 ASN A O 1
ATOM 685 N N . LEU A 1 87 ? -21.137 18.621 25.534 1.00 52.06 87 LEU A N 1
ATOM 686 C CA . LEU A 1 87 ? -21.608 19.978 25.755 1.00 52.06 87 LEU A CA 1
ATOM 687 C C . LEU A 1 87 ? -21.587 20.178 27.267 1.00 52.06 87 LEU A C 1
ATOM 689 O O . LEU A 1 87 ? -22.354 19.512 27.966 1.00 52.06 87 LEU A O 1
ATOM 693 N N . SER A 1 88 ? -20.774 21.110 27.769 1.00 44.53 88 SER A N 1
ATOM 694 C CA . SER A 1 88 ? -21.065 21.717 29.064 1.00 44.53 88 SER A CA 1
ATOM 695 C C . SER A 1 88 ? -22.500 22.214 28.969 1.00 44.53 88 SER A C 1
ATOM 697 O O . SER A 1 88 ? -22.763 23.224 28.316 1.00 44.53 88 SER A O 1
ATOM 699 N N . ARG A 1 89 ? -23.449 21.479 29.559 1.00 54.28 89 ARG A N 1
ATOM 700 C CA . ARG A 1 89 ? -24.817 21.944 29.778 1.00 54.28 89 ARG A CA 1
ATOM 701 C C . ARG A 1 89 ? -24.733 23.125 30.737 1.00 54.28 89 ARG A C 1
ATOM 703 O O . ARG A 1 89 ? -25.066 23.017 31.910 1.00 54.28 89 ARG A O 1
ATOM 710 N N . ARG A 1 90 ? -24.281 24.281 30.258 1.00 53.78 90 ARG A N 1
ATOM 711 C CA . ARG A 1 90 ? -24.559 25.538 30.929 1.00 53.78 90 ARG A CA 1
ATOM 712 C C . ARG A 1 90 ? -25.978 25.910 30.563 1.00 53.78 90 ARG A C 1
ATOM 714 O O . ARG A 1 90 ? -26.218 26.618 29.594 1.00 53.78 90 ARG A O 1
ATOM 721 N N . ARG A 1 91 ? -26.904 25.375 31.353 1.00 54.44 91 ARG A N 1
ATOM 722 C CA . ARG A 1 91 ? -28.079 26.103 31.825 1.00 54.44 91 ARG A CA 1
ATOM 723 C C . ARG A 1 91 ? -28.714 25.316 32.967 1.00 54.44 91 ARG A C 1
ATOM 725 O O . ARG A 1 91 ? -29.017 24.139 32.813 1.00 54.44 91 ARG A O 1
ATOM 732 N N . PRO A 1 92 ? -28.946 26.001 34.086 1.00 47.03 92 PRO A N 1
ATOM 733 C CA . PRO A 1 92 ? -30.294 26.510 34.228 1.00 47.03 92 PRO A CA 1
ATOM 734 C C . PRO A 1 92 ? -30.300 28.031 34.262 1.00 47.03 92 PRO A C 1
ATOM 736 O O . PRO A 1 92 ? -29.468 28.678 34.894 1.00 47.03 92 PRO A O 1
ATOM 739 N N . ALA A 1 93 ? -31.260 28.592 33.537 1.00 59.44 93 ALA A N 1
ATOM 740 C CA . ALA A 1 93 ? -31.716 29.931 33.823 1.00 59.44 93 ALA A CA 1
ATOM 741 C C . ALA A 1 93 ? -32.514 29.894 35.136 1.00 59.44 93 ALA A C 1
ATOM 743 O O . ALA A 1 93 ? -33.422 29.081 35.280 1.00 59.44 93 ALA A O 1
ATOM 744 N N . TYR A 1 94 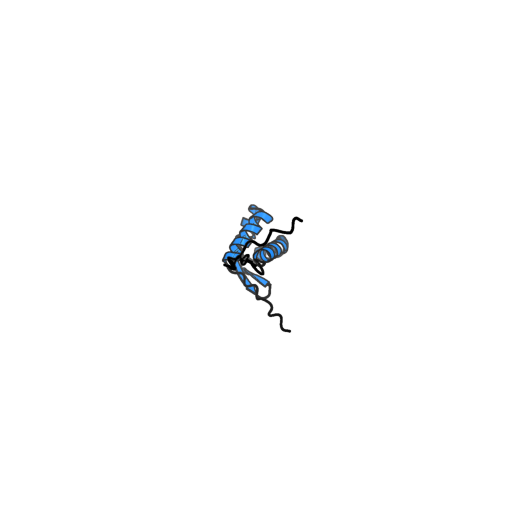? -32.166 30.845 36.002 1.00 52.06 94 TYR A N 1
ATOM 745 C CA . TYR A 1 94 ? -33.029 31.545 36.951 1.00 52.06 94 TYR A CA 1
ATOM 746 C C . TYR A 1 94 ? -33.353 30.902 38.310 1.00 52.06 94 TYR A C 1
ATOM 748 O O . TYR A 1 94 ? -34.107 29.941 38.421 1.00 52.06 94 TYR A O 1
ATOM 756 N N . ARG A 1 95 ? -32.927 31.602 39.366 1.00 52.00 95 ARG A N 1
ATOM 757 C CA . ARG A 1 95 ? -33.842 32.081 40.410 1.00 52.00 95 ARG A CA 1
ATOM 758 C C . ARG A 1 95 ? -33.315 33.414 40.919 1.00 52.00 95 ARG A C 1
ATOM 760 O O . ARG A 1 95 ? -32.364 33.439 41.692 1.00 52.00 95 ARG A O 1
ATOM 767 N N . THR A 1 96 ? -33.901 34.517 40.463 1.00 58.66 96 THR A N 1
ATOM 768 C CA . THR A 1 96 ? -33.899 35.702 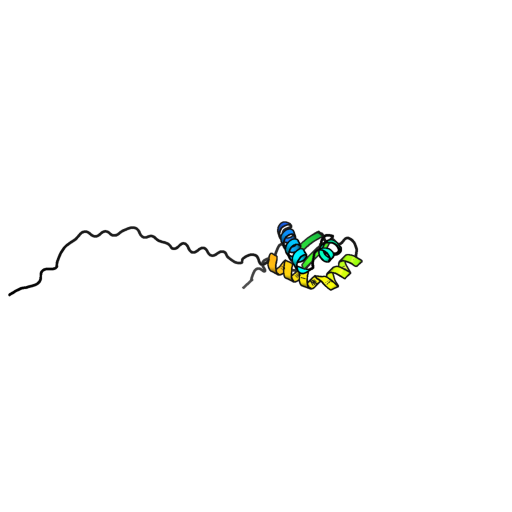41.319 1.00 58.66 96 THR A CA 1
ATOM 769 C C . THR A 1 96 ? -34.869 35.441 42.462 1.00 58.66 96 THR A C 1
ATOM 771 O O . THR A 1 96 ? -35.963 34.915 42.262 1.00 58.66 96 THR A O 1
ATOM 774 N N . PHE A 1 97 ? -34.415 35.765 43.663 1.00 54.38 97 PHE A N 1
ATOM 775 C CA . PHE A 1 97 ? -35.256 35.939 44.831 1.00 54.38 97 PHE A CA 1
ATOM 776 C C . PHE A 1 97 ? -35.110 37.399 45.262 1.00 54.38 97 PHE A C 1
ATOM 778 O O . PHE A 1 97 ? -33.985 37.823 45.537 1.00 54.38 97 PHE A O 1
ATOM 785 N N . PRO A 1 98 ? -36.196 38.184 45.278 1.00 60.84 98 PRO A N 1
ATOM 786 C CA . PRO A 1 98 ? -36.256 39.421 46.033 1.00 60.84 98 PRO A CA 1
ATOM 787 C C . PRO A 1 98 ? -36.799 39.105 47.434 1.00 60.84 98 PRO A C 1
ATOM 789 O O . PRO A 1 98 ? -37.884 38.556 47.527 1.00 60.84 98 PRO A O 1
ATOM 792 N N . GLU A 1 99 ? -36.030 39.410 48.480 1.00 48.47 99 GLU A N 1
ATOM 793 C CA . GLU A 1 99 ? -36.418 39.590 49.902 1.00 48.47 99 GLU A CA 1
ATOM 794 C C . GLU A 1 99 ? -35.230 39.156 50.761 1.00 48.47 99 GLU A C 1
ATOM 796 O O . GLU A 1 99 ? -34.668 38.087 50.554 1.00 48.47 99 GLU A O 1
ATOM 801 N N . SER A 1 100 ? -34.760 39.871 51.768 1.00 50.03 100 SER A N 1
ATOM 802 C CA . SER A 1 100 ? -35.030 41.195 52.325 1.00 50.03 100 SER A CA 1
ATOM 803 C C . SER A 1 100 ? -33.969 41.340 53.417 1.00 50.03 100 SER A C 1
ATOM 805 O O . SER A 1 100 ? -33.600 40.357 54.061 1.00 50.03 100 SER A O 1
ATOM 807 N N . CYS A 1 101 ? -33.442 42.545 53.611 1.00 51.72 101 CYS A N 1
ATOM 808 C CA . CYS A 1 101 ? -32.458 42.834 54.645 1.00 51.72 101 CYS A CA 1
ATOM 809 C C . CYS A 1 101 ? -32.954 42.398 56.034 1.00 51.72 101 CYS A C 1
ATOM 811 O O . CYS A 1 101 ? -33.899 42.978 56.559 1.00 51.72 101 CYS A O 1
ATOM 813 N N . GLN A 1 102 ? -32.260 41.454 56.665 1.00 51.31 102 GLN A N 1
ATOM 814 C CA . GLN A 1 102 ? -32.232 41.339 58.121 1.00 51.31 102 GLN A CA 1
ATOM 815 C C . GLN A 1 102 ? -30.780 41.183 58.576 1.00 51.31 102 GLN A C 1
ATOM 817 O O . GLN A 1 102 ? -30.269 40.082 58.738 1.00 51.31 102 GLN A O 1
ATOM 822 N N . TYR A 1 103 ? -30.116 42.322 58.766 1.00 43.25 103 TYR A N 1
ATOM 823 C CA . TYR A 1 103 ? -28.965 42.453 59.653 1.00 43.25 103 TYR A CA 1
ATOM 824 C C . TYR A 1 103 ? -29.130 43.756 60.431 1.00 43.25 103 TYR A C 1
ATOM 826 O O . TYR A 1 103 ? -29.167 44.837 59.850 1.00 43.25 103 TYR A O 1
ATOM 834 N N . GLY A 1 104 ? -29.274 43.628 61.744 1.00 47.47 104 GLY A N 1
ATOM 835 C CA . GLY A 1 104 ? -29.459 44.737 62.672 1.00 47.47 104 GLY A CA 1
ATOM 836 C C . GLY A 1 104 ? -29.683 44.203 64.077 1.00 47.47 104 GLY A C 1
ATOM 837 O O . GLY A 1 104 ? -30.779 44.301 64.616 1.00 47.47 104 GLY A O 1
ATOM 838 N N . GLY A 1 105 ? -28.658 43.540 64.614 1.00 49.06 105 GLY A N 1
ATOM 839 C CA . GLY A 1 105 ? -28.624 43.095 65.997 1.00 49.06 105 GLY A CA 1
ATOM 840 C C . GLY A 1 105 ? -28.466 44.267 66.968 1.00 49.06 105 GLY A C 1
ATOM 841 O O . GLY A 1 105 ? -27.696 45.187 66.720 1.00 49.06 105 GLY A O 1
ATOM 842 N N . VAL A 1 106 ? -29.236 44.181 68.051 1.00 48.66 106 VAL A N 1
ATOM 843 C CA . VAL A 1 106 ? -28.879 44.434 69.455 1.00 48.66 106 VAL A CA 1
ATOM 844 C C . VAL A 1 106 ? -27.726 45.410 69.754 1.00 48.66 106 VAL A C 1
ATOM 846 O O . VAL A 1 106 ? -26.553 45.116 69.546 1.00 48.66 106 VAL A O 1
ATOM 849 N N . GLY A 1 107 ? -28.079 46.525 70.390 1.00 51.25 107 GLY A N 1
ATOM 850 C CA . GLY A 1 107 ? -27.203 47.331 71.237 1.00 51.25 107 GLY A CA 1
ATOM 851 C C . GLY A 1 107 ? -28.015 47.775 72.453 1.00 51.25 107 GLY A C 1
ATOM 852 O O . GLY A 1 107 ? -29.129 48.268 72.278 1.00 51.25 107 GLY A O 1
ATOM 853 N N . ALA A 1 108 ? -27.498 47.471 73.641 1.00 44.72 108 ALA A N 1
ATOM 854 C CA . ALA A 1 108 ? -28.064 47.805 74.946 1.00 44.72 108 ALA A CA 1
ATOM 855 C C . ALA A 1 108 ? -27.959 49.302 75.268 1.00 44.72 108 ALA A C 1
ATOM 857 O O . ALA A 1 108 ? -27.076 49.966 74.677 1.00 44.72 108 ALA A O 1
#

Mean predicted aligned error: 14.0 Å

Organism: NCBI:txid412755

pLDDT: mean 74.42, std 20.15, range [34.47, 96.5]

Solvent-accessible surface area (backbone atoms only — not comparable to full-atom values): 7164 Å² total; per-residue (Å²): 136,83,78,77,75,75,79,64,71,68,49,75,72,52,51,54,54,28,51,56,49,43,34,68,73,66,31,64,70,50,24,63,72,61,50,64,65,48,42,84,70,47,35,56,96,87,46,77,41,66,48,58,92,40,70,66,58,46,54,52,38,52,74,76,40,39,67,60,51,51,51,36,45,50,64,59,74,62,70,70,99,69,92,81,81,82,73,80,77,86,68,82,84,82,81,88,77,94,82,74,95,84,86,83,80,89,79,134

Foldseek 3Di:
DDPPPPWLWQDPVLVVQLLVQCCVVVHPVCSVPQPVQWAFDTAGPNDTDIDHPDPVSVVVCCVPPVVVSSVSSCVSSPPDPDDDDDDPPPDDDDDDDDDDDDDDDDDD

Secondary structure (DSSP, 8-state):
--------PPPHHHHHHHHHHHHHHH-HHHIIIIITTPEEEEEETTEEEEE-S-HHHHHHHHHHHHHHHHHHHHHHHT--S---------------------------

InterPro domains:
  IPR024633 DnaA N-terminal domain [PF11638] (12-69)
  IPR038454 DnaA, N-terminal domain superfamily [G3DSA:3.30.300.180] (7-84)